Protein AF-A0A7V2T8M8-F1 (afdb_monomer_lite)

Radius of gyration: 15.45 Å; chains: 1; bounding box: 40×19×47 Å

pLDDT: mean 75.74, std 9.33, range [54.0, 88.44]

Foldseek 3Di:
DDPVVVVVLVVVVVVLLVVLVVVLVVLVPDPQSLVVLVVVLVVCVVPQFDQDPPPVDDPVVSVVSSVVSSVSSVVVSVVSNVVSVVVVVD

Structure (mmCIF, N/CA/C/O backbone):
data_AF-A0A7V2T8M8-F1
#
_entry.id   AF-A0A7V2T8M8-F1
#
loop_
_atom_site.group_PDB
_atom_site.id
_atom_site.type_symbol
_atom_site.label_atom_id
_atom_site.label_alt_id
_atom_site.label_comp_id
_atom_site.label_asym_id
_atom_site.label_entity_id
_atom_site.label_seq_id
_atom_site.pdbx_PDB_ins_code
_atom_site.Cartn_x
_atom_site.Cartn_y
_atom_site.Cartn_z
_atom_site.occupancy
_atom_site.B_iso_or_equiv
_atom_site.auth_seq_id
_atom_site.auth_comp_id
_atom_site.auth_asym_id
_atom_site.auth_atom_id
_atom_site.pdbx_PDB_model_num
ATOM 1 N N . MET A 1 1 ? 25.101 -3.769 -13.116 1.00 58.41 1 MET A N 1
ATOM 2 C CA . MET A 1 1 ? 24.292 -2.571 -12.814 1.00 58.41 1 MET A CA 1
ATOM 3 C C . MET A 1 1 ? 25.208 -1.377 -12.674 1.00 58.41 1 MET A C 1
ATOM 5 O O . MET A 1 1 ? 26.187 -1.463 -11.937 1.00 58.41 1 MET A O 1
ATOM 9 N N . GLN A 1 2 ? 24.932 -0.296 -13.398 1.00 72.38 2 GLN A N 1
ATOM 10 C CA . GLN A 1 2 ? 25.687 0.948 -13.248 1.00 72.38 2 GLN A CA 1
ATOM 11 C C . GLN A 1 2 ? 25.234 1.672 -11.969 1.00 72.38 2 GLN A C 1
ATOM 13 O O . GLN A 1 2 ? 24.057 1.679 -11.628 1.00 72.38 2 GLN A O 1
ATOM 18 N N . GLN A 1 3 ? 26.158 2.319 -11.254 1.00 67.94 3 GLN A N 1
ATOM 19 C CA . GLN A 1 3 ? 25.914 2.984 -9.960 1.00 67.94 3 GLN A CA 1
ATOM 20 C C . GLN A 1 3 ? 24.763 4.019 -9.987 1.00 67.94 3 GLN A C 1
ATOM 22 O O . GLN A 1 3 ? 24.124 4.276 -8.968 1.00 67.94 3 GLN A O 1
ATOM 27 N N . ARG A 1 4 ? 24.468 4.588 -11.163 1.00 68.69 4 ARG A N 1
ATOM 28 C CA . ARG A 1 4 ? 23.333 5.494 -11.402 1.00 68.69 4 ARG A CA 1
ATOM 29 C C . ARG A 1 4 ? 21.974 4.804 -11.327 1.00 68.69 4 ARG A C 1
ATOM 31 O O . ARG A 1 4 ? 21.052 5.388 -10.770 1.00 68.69 4 ARG A O 1
ATOM 38 N N . GLU A 1 5 ? 21.862 3.586 -11.853 1.00 67.00 5 GLU A N 1
ATOM 39 C CA . GLU A 1 5 ? 20.626 2.801 -11.777 1.00 67.00 5 GLU A CA 1
ATOM 40 C C . GLU A 1 5 ? 20.308 2.506 -10.314 1.00 67.00 5 GLU A C 1
ATOM 42 O O . GLU A 1 5 ? 19.227 2.826 -9.849 1.00 67.00 5 GLU A O 1
ATOM 47 N N . LEU A 1 6 ? 21.288 2.035 -9.542 1.00 66.50 6 LEU A N 1
ATOM 48 C CA . LEU A 1 6 ? 21.122 1.731 -8.116 1.00 66.50 6 LEU A CA 1
ATOM 49 C C . LEU A 1 6 ? 20.640 2.935 -7.286 1.00 66.50 6 LEU A C 1
ATOM 51 O O . LEU A 1 6 ? 19.749 2.792 -6.451 1.00 66.50 6 LEU A O 1
ATOM 55 N N . MET A 1 7 ? 21.178 4.131 -7.543 1.00 65.81 7 MET A N 1
ATOM 56 C CA . MET A 1 7 ? 20.703 5.362 -6.897 1.00 65.81 7 MET A CA 1
ATOM 57 C C . MET A 1 7 ? 19.280 5.738 -7.314 1.00 65.81 7 MET A C 1
ATOM 59 O O . MET A 1 7 ? 18.507 6.204 -6.480 1.00 65.81 7 MET A O 1
ATOM 63 N N . PHE A 1 8 ? 18.918 5.527 -8.580 1.00 70.38 8 PHE A N 1
ATOM 64 C CA . PHE A 1 8 ? 17.565 5.785 -9.066 1.00 70.38 8 PHE A CA 1
ATOM 65 C C . PHE A 1 8 ? 16.542 4.837 -8.424 1.00 70.38 8 PHE A C 1
ATOM 67 O O . PHE A 1 8 ? 15.508 5.297 -7.941 1.00 70.38 8 PHE A O 1
ATOM 74 N N . LEU A 1 9 ? 16.867 3.544 -8.317 1.00 66.69 9 LEU A N 1
ATOM 75 C CA . LEU A 1 9 ? 16.021 2.550 -7.644 1.00 66.69 9 LEU A CA 1
ATOM 76 C C . LEU A 1 9 ? 15.839 2.887 -6.156 1.00 66.69 9 LEU A C 1
ATOM 78 O O . LEU A 1 9 ? 14.718 2.869 -5.651 1.00 66.69 9 LEU A O 1
ATOM 82 N N . ALA A 1 10 ? 16.916 3.276 -5.465 1.00 59.88 10 ALA A N 1
ATOM 83 C CA . ALA A 1 10 ? 16.848 3.706 -4.068 1.00 59.88 10 ALA A CA 1
ATOM 84 C C . ALA A 1 10 ? 15.990 4.973 -3.888 1.00 59.88 10 ALA A C 1
ATOM 86 O O . ALA A 1 10 ? 15.211 5.074 -2.940 1.00 59.88 10 ALA A O 1
ATOM 87 N N . HIS A 1 11 ? 16.092 5.931 -4.813 1.00 67.25 11 HIS A N 1
ATOM 88 C CA . HIS A 1 11 ? 15.298 7.157 -4.773 1.00 67.25 11 HIS A CA 1
ATOM 89 C C . HIS A 1 11 ? 13.807 6.890 -5.023 1.00 67.25 11 HIS A C 1
ATOM 91 O O . HIS A 1 11 ? 12.964 7.406 -4.290 1.00 67.25 11 HIS A O 1
ATOM 97 N N . LEU A 1 12 ? 13.477 6.034 -5.997 1.00 68.75 12 LEU A N 1
ATOM 98 C CA . LEU A 1 12 ? 12.104 5.586 -6.244 1.00 68.75 12 LEU A CA 1
ATOM 99 C C . LEU A 1 12 ? 11.518 4.846 -5.035 1.00 68.75 12 LEU A C 1
ATOM 101 O O . LEU A 1 12 ? 10.372 5.096 -4.664 1.00 68.75 12 LEU A O 1
ATOM 105 N N . SER A 1 13 ? 12.311 3.989 -4.385 1.00 61.50 13 SER A N 1
ATOM 106 C CA . SER A 1 13 ? 11.908 3.296 -3.157 1.00 61.50 13 SER A CA 1
ATOM 107 C C . SER A 1 13 ? 11.587 4.281 -2.027 1.00 61.50 13 SER A C 1
ATOM 109 O O . SER A 1 13 ? 10.551 4.154 -1.377 1.00 61.50 13 SER A O 1
ATOM 111 N N . ALA A 1 14 ? 12.426 5.301 -1.821 1.00 60.38 14 ALA A N 1
ATOM 112 C CA . ALA A 1 14 ? 12.196 6.321 -0.798 1.00 60.38 14 ALA A CA 1
ATOM 113 C C . ALA A 1 14 ? 10.940 7.164 -1.084 1.00 60.38 14 ALA A C 1
ATOM 115 O O . ALA A 1 14 ? 10.149 7.424 -0.176 1.00 60.38 14 ALA A O 1
ATOM 116 N N . GLN A 1 15 ? 10.713 7.555 -2.343 1.00 71.50 15 GLN A N 1
ATOM 117 C CA . GLN A 1 15 ? 9.508 8.293 -2.737 1.00 71.50 15 GLN A CA 1
ATOM 118 C C . GLN A 1 15 ? 8.232 7.455 -2.559 1.00 71.50 15 GLN A C 1
ATOM 120 O O . GLN A 1 15 ? 7.225 7.970 -2.070 1.00 71.50 15 GLN A O 1
ATOM 125 N N . ARG A 1 16 ? 8.275 6.155 -2.881 1.00 67.06 16 ARG A N 1
ATOM 126 C CA . ARG A 1 16 ? 7.155 5.222 -2.664 1.00 67.06 16 ARG A CA 1
ATOM 127 C C . ARG A 1 16 ? 6.819 5.038 -1.187 1.00 67.06 16 ARG A C 1
ATOM 129 O O . ARG A 1 16 ? 5.639 5.081 -0.834 1.00 67.06 16 ARG A O 1
ATOM 136 N N . ALA A 1 17 ? 7.827 4.912 -0.324 1.00 57.94 17 ALA A N 1
ATOM 137 C CA . ALA A 1 17 ? 7.620 4.841 1.121 1.00 57.94 17 ALA A CA 1
ATOM 138 C C . ALA A 1 17 ? 6.952 6.119 1.657 1.00 57.94 17 ALA A C 1
ATOM 140 O O . ALA A 1 17 ? 6.016 6.044 2.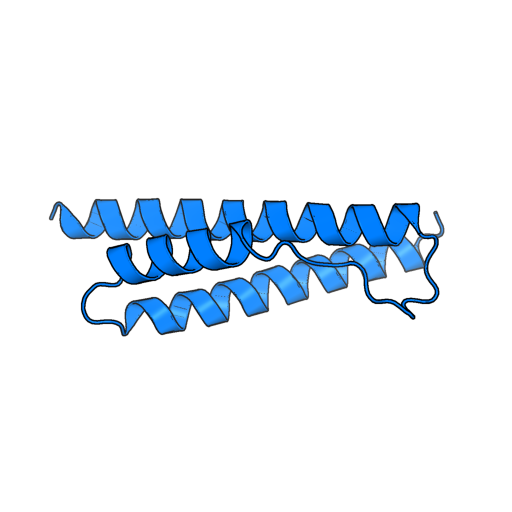450 1.00 57.94 17 ALA A O 1
ATOM 141 N N . ILE A 1 18 ? 7.371 7.297 1.178 1.00 64.31 18 ILE A N 1
ATOM 142 C CA . ILE A 1 18 ? 6.774 8.587 1.559 1.00 64.31 18 ILE A CA 1
ATOM 143 C C . ILE A 1 18 ? 5.308 8.672 1.120 1.00 64.31 18 ILE A C 1
ATOM 145 O O . ILE A 1 18 ? 4.453 9.001 1.940 1.00 64.31 18 ILE A O 1
ATOM 149 N N . LEU A 1 19 ? 4.997 8.353 -0.140 1.00 70.19 19 LEU A N 1
ATOM 150 C CA . LEU A 1 19 ? 3.624 8.409 -0.659 1.00 70.19 19 LEU A CA 1
ATOM 151 C C . LEU A 1 19 ? 2.692 7.435 0.072 1.00 70.19 19 LEU A C 1
ATOM 153 O O . LEU A 1 19 ? 1.579 7.808 0.437 1.0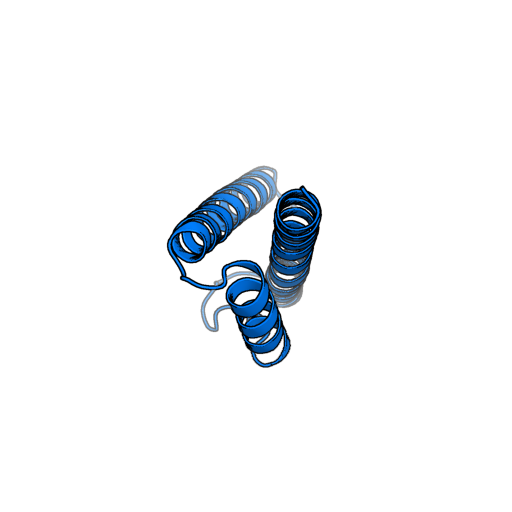0 70.19 19 LEU A O 1
ATOM 157 N N . SER A 1 20 ? 3.167 6.223 0.357 1.00 64.75 20 SER A N 1
ATOM 158 C CA . SER A 1 20 ? 2.404 5.223 1.113 1.00 64.75 20 SER A CA 1
ATOM 159 C C . SER A 1 20 ? 2.151 5.683 2.549 1.00 64.75 20 SER A C 1
ATOM 161 O O . SER A 1 20 ? 1.044 5.552 3.065 1.00 64.75 20 SER A O 1
ATOM 163 N N . ARG A 1 21 ? 3.148 6.307 3.183 1.00 64.12 21 ARG A N 1
ATOM 164 C CA . ARG A 1 21 ? 3.017 6.865 4.534 1.00 64.12 21 ARG A CA 1
ATOM 165 C C . ARG A 1 21 ? 2.060 8.059 4.577 1.00 64.12 21 ARG A C 1
ATOM 167 O O . ARG A 1 21 ? 1.311 8.197 5.536 1.00 64.12 21 ARG A O 1
ATOM 174 N N . LEU A 1 22 ? 2.041 8.890 3.535 1.00 65.88 22 LEU A N 1
ATOM 175 C CA . LEU A 1 22 ? 1.079 9.988 3.394 1.00 65.88 22 LEU A CA 1
ATOM 176 C C . LEU A 1 22 ? -0.353 9.474 3.206 1.00 65.88 22 LEU A C 1
ATOM 178 O O . LEU A 1 22 ? -1.261 9.985 3.857 1.00 65.88 22 LEU A O 1
ATOM 182 N N . LEU A 1 23 ? -0.550 8.436 2.386 1.00 69.00 23 LEU A N 1
ATOM 183 C CA . LEU A 1 23 ? -1.846 7.764 2.251 1.00 69.00 23 LEU A CA 1
ATOM 184 C C . LEU A 1 23 ? -2.308 7.213 3.609 1.00 69.00 23 LEU A C 1
ATOM 186 O O . LEU A 1 23 ? -3.445 7.417 4.018 1.00 69.00 23 LEU A O 1
ATOM 190 N N . VAL A 1 24 ? -1.399 6.602 4.367 1.00 63.22 24 VAL A N 1
ATOM 191 C CA . VAL A 1 24 ? -1.686 6.107 5.717 1.00 63.22 24 VAL A CA 1
ATOM 192 C C . VAL A 1 24 ? -2.141 7.207 6.677 1.00 63.22 24 VAL A C 1
ATOM 194 O O . VAL A 1 24 ? -3.092 7.002 7.428 1.00 63.22 24 VAL A O 1
ATOM 197 N N . LEU A 1 25 ? -1.497 8.378 6.656 1.00 65.12 25 LEU A N 1
ATOM 198 C CA . LEU A 1 25 ? -1.884 9.497 7.521 1.00 65.12 25 LEU A CA 1
ATOM 199 C C . LEU A 1 25 ? -3.320 9.962 7.257 1.00 65.12 25 LEU A C 1
ATOM 201 O O . LEU A 1 25 ? -3.981 10.413 8.189 1.00 65.12 25 LEU A O 1
ATOM 205 N N . THR A 1 26 ? -3.827 9.811 6.029 1.00 67.00 26 THR A N 1
ATOM 206 C CA . THR A 1 26 ? -5.235 10.117 5.740 1.00 67.00 26 THR A CA 1
ATOM 207 C C . THR A 1 26 ? -6.204 9.140 6.411 1.00 67.00 26 THR A C 1
ATOM 209 O O . THR A 1 26 ? -7.280 9.566 6.818 1.00 67.00 26 THR A O 1
ATOM 212 N N . PHE A 1 27 ? -5.805 7.885 6.666 1.00 65.56 27 PHE A N 1
ATOM 213 C CA . PHE A 1 27 ? -6.644 6.924 7.397 1.00 65.56 27 PHE A CA 1
ATOM 214 C C . PHE A 1 27 ? -6.752 7.218 8.889 1.00 65.56 27 PHE A C 1
ATOM 216 O O . PHE A 1 27 ? -7.746 6.847 9.498 1.00 65.56 27 PHE A O 1
ATOM 223 N N . LEU A 1 28 ? -5.783 7.912 9.496 1.00 65.44 28 LEU A N 1
ATOM 224 C CA . LEU A 1 28 ? -5.890 8.321 10.904 1.00 65.44 28 LEU A CA 1
ATOM 225 C C . LEU A 1 28 ? -7.042 9.307 11.152 1.00 65.44 28 LEU A C 1
ATOM 227 O O . LEU A 1 28 ? -7.443 9.487 12.299 1.00 65.44 28 LEU A O 1
ATOM 231 N N . ALA A 1 29 ? -7.553 9.949 10.099 1.00 71.25 29 ALA A N 1
ATOM 232 C CA . ALA A 1 29 ? -8.712 10.830 10.168 1.00 71.25 29 ALA A CA 1
ATOM 233 C C . ALA A 1 29 ? -10.052 10.089 9.985 1.00 71.25 29 ALA A C 1
ATOM 235 O O . ALA A 1 29 ? -11.104 10.709 10.140 1.00 71.25 29 ALA A O 1
ATOM 236 N N . GLU A 1 30 ? -10.030 8.791 9.657 1.00 78.50 30 GLU A N 1
ATOM 237 C CA . GLU A 1 30 ? -11.242 7.989 9.479 1.00 78.50 30 GLU A CA 1
ATOM 238 C C . GLU A 1 30 ? -11.887 7.629 10.830 1.00 78.5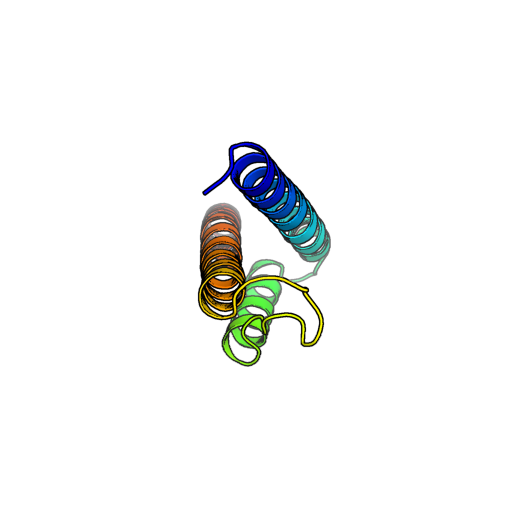0 30 GLU A C 1
ATOM 240 O O . GLU A 1 30 ? -11.179 7.446 11.823 1.00 78.50 30 GLU A O 1
ATOM 245 N N . PRO A 1 31 ? -13.224 7.466 10.888 1.00 81.94 31 PRO A N 1
ATOM 246 C CA . PRO A 1 31 ? -13.928 7.089 12.116 1.00 81.94 31 PRO A CA 1
ATOM 247 C C . PRO A 1 31 ? -13.513 5.717 12.670 1.00 81.94 31 PRO A C 1
ATOM 249 O O . PRO A 1 31 ? -13.493 5.529 13.884 1.00 81.94 31 PRO A O 1
ATOM 252 N N . ASP A 1 32 ? -13.186 4.770 11.785 1.00 87.38 32 ASP A N 1
ATOM 253 C CA . ASP A 1 32 ? -12.607 3.465 12.125 1.00 87.38 32 ASP A CA 1
ATOM 254 C C . ASP A 1 32 ? -11.302 3.267 11.329 1.00 87.38 32 ASP A C 1
ATOM 256 O O . ASP A 1 32 ? -11.298 2.684 10.236 1.00 87.38 32 ASP A O 1
ATOM 260 N N . PRO A 1 33 ? -10.173 3.779 11.850 1.00 84.75 33 PRO A N 1
ATOM 261 C CA . PRO A 1 33 ? -8.902 3.755 11.135 1.00 84.75 33 PRO A CA 1
ATOM 262 C C . PRO A 1 33 ? -8.384 2.323 10.941 1.00 84.75 33 PRO A C 1
ATOM 264 O O . PRO A 1 33 ? -7.722 2.029 9.943 1.00 84.75 33 PRO A O 1
ATOM 267 N N . LEU A 1 34 ? -8.704 1.403 11.860 1.00 86.88 34 LEU A N 1
ATOM 268 C CA . LEU A 1 34 ? -8.280 0.007 11.772 1.00 86.88 34 LEU A CA 1
ATOM 269 C C . LEU A 1 34 ? -9.005 -0.714 10.628 1.00 86.88 34 LEU A C 1
ATOM 271 O O . LEU A 1 34 ? -8.376 -1.426 9.839 1.00 86.88 34 LEU A O 1
ATOM 275 N N . GLN A 1 35 ? -10.320 -0.517 10.510 1.00 87.12 35 GLN A N 1
ATOM 276 C CA . GLN A 1 35 ? -11.093 -1.069 9.401 1.00 87.12 35 GLN A CA 1
ATOM 277 C C . GLN A 1 35 ? -10.675 -0.460 8.057 1.00 87.12 35 GLN A C 1
ATOM 279 O O . GLN A 1 35 ? -10.535 -1.201 7.079 1.00 87.12 35 GLN A O 1
ATOM 284 N N . ALA A 1 36 ? -10.406 0.848 8.011 1.00 85.75 36 ALA A N 1
ATOM 285 C CA . ALA A 1 36 ? -9.927 1.526 6.807 1.00 85.75 36 ALA A CA 1
ATOM 286 C C . ALA A 1 36 ? -8.609 0.919 6.288 1.00 85.75 36 ALA A C 1
ATOM 288 O O . ALA A 1 36 ? -8.509 0.561 5.112 1.00 85.75 36 ALA A O 1
ATOM 289 N N . VAL A 1 37 ? -7.628 0.699 7.172 1.00 86.75 37 VAL A N 1
ATOM 290 C CA . VAL A 1 37 ? -6.340 0.074 6.816 1.00 86.75 37 VAL A CA 1
ATOM 291 C C . VAL A 1 37 ? -6.521 -1.339 6.258 1.00 86.75 37 VAL A C 1
ATOM 293 O O . VAL A 1 37 ? -5.901 -1.690 5.250 1.00 86.75 37 VAL A O 1
ATOM 296 N N . ARG A 1 38 ? -7.397 -2.154 6.859 1.00 87.19 38 ARG A N 1
ATOM 297 C CA . ARG A 1 38 ? -7.681 -3.517 6.372 1.00 87.19 38 ARG A CA 1
ATOM 298 C C . ARG A 1 38 ? -8.303 -3.520 4.981 1.00 87.19 38 ARG A C 1
ATOM 300 O O . ARG A 1 38 ? -7.906 -4.325 4.138 1.00 87.19 38 ARG A O 1
ATOM 307 N N . LEU A 1 39 ? -9.254 -2.620 4.739 1.00 85.94 39 LEU A N 1
ATOM 308 C CA . LEU A 1 39 ? -9.900 -2.475 3.437 1.00 85.94 39 LEU A CA 1
ATOM 309 C C . LEU A 1 39 ? -8.877 -2.092 2.365 1.00 85.94 39 LEU A C 1
ATOM 311 O O . LEU A 1 39 ? -8.821 -2.712 1.305 1.00 85.94 39 LEU A O 1
ATOM 315 N N . VAL A 1 40 ? -8.008 -1.133 2.673 1.00 82.88 40 VAL A N 1
ATOM 316 C CA . VAL A 1 40 ? -6.961 -0.659 1.761 1.00 82.88 40 VAL A CA 1
ATOM 317 C C . VAL A 1 40 ? -5.934 -1.746 1.470 1.00 82.88 40 VAL A C 1
ATOM 319 O O . VAL A 1 40 ? -5.574 -1.940 0.310 1.00 82.88 40 VAL A O 1
ATOM 322 N N . ARG A 1 41 ? -5.515 -2.523 2.478 1.00 85.50 41 ARG A N 1
ATOM 323 C CA . ARG A 1 41 ? -4.658 -3.696 2.246 1.00 85.50 41 ARG A CA 1
ATOM 324 C C . ARG A 1 41 ? -5.312 -4.675 1.273 1.00 85.50 41 ARG A C 1
ATOM 326 O O . ARG A 1 41 ? -4.647 -5.173 0.368 1.00 85.50 41 ARG A O 1
ATOM 333 N N . GLY A 1 42 ? -6.610 -4.932 1.434 1.00 83.44 42 GLY A N 1
ATOM 334 C CA . GLY A 1 42 ? -7.380 -5.748 0.496 1.00 83.44 42 GLY A CA 1
ATOM 335 C C . GLY A 1 42 ? -7.347 -5.196 -0.932 1.00 83.44 42 GLY A C 1
ATOM 336 O O . GLY A 1 42 ? -7.102 -5.952 -1.870 1.00 83.44 42 GLY A O 1
ATOM 337 N N . LEU A 1 43 ? -7.522 -3.880 -1.096 1.00 82.06 43 LEU A N 1
ATOM 338 C CA . LEU A 1 43 ? -7.481 -3.215 -2.403 1.00 82.06 43 LEU A CA 1
ATOM 339 C C . LEU A 1 43 ? -6.113 -3.327 -3.086 1.00 82.06 43 LEU A C 1
ATOM 341 O O . LE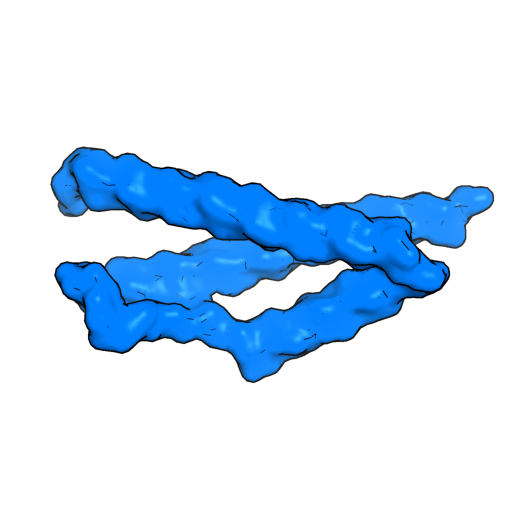U A 1 43 ? -6.075 -3.632 -4.278 1.00 82.06 43 LEU A O 1
ATOM 345 N N . PHE A 1 44 ? -5.013 -3.135 -2.352 1.00 80.38 44 PHE A N 1
ATOM 346 C CA . PHE A 1 44 ? -3.659 -3.294 -2.899 1.00 80.38 44 PHE A CA 1
ATOM 347 C C . PHE A 1 44 ? -3.361 -4.741 -3.289 1.00 80.38 44 PHE A C 1
ATOM 349 O O . PHE A 1 44 ? -2.839 -4.987 -4.368 1.00 80.38 44 PHE A O 1
ATOM 356 N N . ARG A 1 45 ? -3.765 -5.721 -2.472 1.00 83.31 45 ARG A N 1
ATOM 357 C CA . ARG A 1 45 ? -3.593 -7.144 -2.817 1.00 83.31 45 ARG A CA 1
ATOM 358 C C . ARG A 1 45 ? -4.398 -7.558 -4.046 1.00 83.31 45 ARG A C 1
ATOM 360 O O . ARG A 1 45 ? -3.948 -8.405 -4.809 1.00 83.31 45 ARG A O 1
ATOM 367 N N . ALA A 1 46 ? -5.585 -6.981 -4.233 1.00 81.94 46 ALA A N 1
ATOM 368 C CA . ALA A 1 46 ? -6.408 -7.22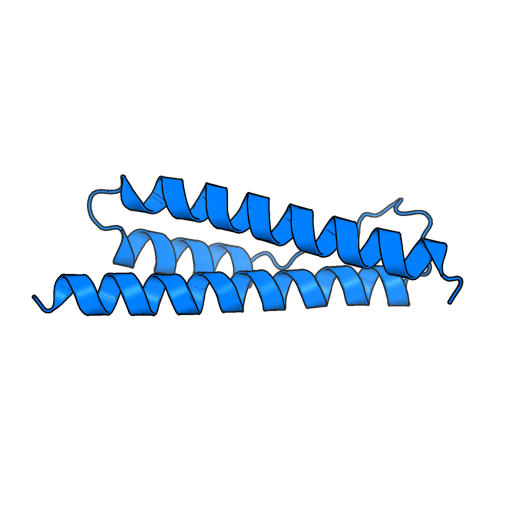7 -5.414 1.00 81.94 46 ALA A CA 1
ATOM 369 C C . ALA A 1 46 ? -5.860 -6.542 -6.677 1.00 81.94 46 ALA A C 1
ATOM 371 O O . ALA A 1 46 ? -6.156 -6.985 -7.784 1.00 81.94 46 ALA A O 1
ATOM 372 N N . ASN A 1 47 ? -5.074 -5.475 -6.516 1.00 80.19 47 ASN A N 1
ATOM 373 C CA . ASN A 1 47 ? -4.524 -4.671 -7.603 1.00 80.19 47 ASN A CA 1
ATOM 374 C C . ASN A 1 47 ? -3.019 -4.455 -7.374 1.00 80.19 47 ASN A C 1
ATOM 376 O O . ASN A 1 47 ? -2.613 -3.334 -7.049 1.00 80.19 47 ASN A O 1
ATOM 380 N N . PRO A 1 48 ? -2.200 -5.516 -7.504 1.00 79.12 48 PRO A N 1
ATOM 381 C CA . PRO A 1 48 ? -0.760 -5.408 -7.313 1.00 79.12 48 PRO A CA 1
ATOM 382 C C . PRO A 1 48 ? -0.165 -4.417 -8.310 1.00 79.12 48 PRO A C 1
ATOM 384 O O . PRO A 1 48 ? -0.660 -4.261 -9.437 1.00 79.12 48 PRO A O 1
ATOM 387 N N . VAL A 1 49 ? 0.906 -3.749 -7.895 1.00 80.25 49 VAL A N 1
ATOM 388 C CA . VAL A 1 49 ? 1.596 -2.760 -8.713 1.00 80.25 49 VAL A CA 1
ATOM 389 C C . VAL A 1 49 ? 2.040 -3.404 -10.019 1.00 80.25 49 VAL A C 1
ATOM 391 O O . VAL A 1 49 ? 2.685 -4.446 -10.042 1.00 80.25 49 VAL A O 1
ATOM 394 N N . GLN A 1 50 ? 1.694 -2.759 -11.129 1.00 75.25 50 GLN A N 1
ATOM 395 C CA . GLN A 1 50 ? 2.126 -3.198 -12.447 1.00 75.25 50 GLN A CA 1
ATOM 396 C C . GLN A 1 50 ? 3.376 -2.422 -12.875 1.00 75.25 50 GLN A C 1
ATOM 398 O O . GLN A 1 50 ? 3.474 -1.216 -12.602 1.00 75.25 50 GLN A O 1
ATOM 403 N N . PRO A 1 51 ? 4.333 -3.076 -13.552 1.00 73.25 51 PRO A N 1
ATOM 404 C CA . PRO A 1 51 ? 5.441 -2.379 -14.188 1.00 73.25 51 PRO A CA 1
ATOM 405 C C . PRO A 1 51 ? 4.903 -1.350 -15.204 1.00 73.25 51 PRO A C 1
ATOM 407 O O . PRO A 1 51 ? 3.936 -1.636 -15.917 1.00 73.25 51 PRO A O 1
ATOM 410 N N . PRO A 1 52 ? 5.494 -0.143 -15.300 1.00 65.88 52 PRO A N 1
ATOM 411 C CA . PRO A 1 52 ? 5.061 0.833 -16.289 1.00 65.88 52 PRO A CA 1
ATOM 412 C C . PRO A 1 52 ? 5.334 0.311 -17.710 1.00 65.88 52 PRO A C 1
ATOM 414 O O . PRO A 1 52 ? 6.455 -0.129 -17.974 1.00 65.88 52 PRO A O 1
ATOM 417 N N . PRO A 1 53 ? 4.367 0.412 -18.643 1.00 57.78 53 PRO A N 1
ATOM 418 C CA . PRO A 1 53 ? 4.495 -0.156 -19.989 1.00 57.78 53 PRO A CA 1
ATOM 419 C C . PRO A 1 53 ? 5.624 0.465 -20.830 1.00 57.78 53 PRO A C 1
ATOM 421 O O . PRO A 1 53 ? 6.120 -0.178 -21.748 1.00 57.78 53 PRO A O 1
ATOM 424 N N . GLU A 1 54 ? 6.065 1.684 -20.502 1.00 66.50 54 GLU A N 1
ATOM 425 C CA . GLU A 1 54 ? 7.131 2.410 -21.212 1.00 66.50 54 GLU A CA 1
ATOM 426 C C . GLU A 1 54 ? 8.233 2.897 -20.258 1.00 66.50 54 GLU A C 1
ATOM 428 O O . GLU A 1 54 ? 8.705 4.029 -20.334 1.00 66.50 54 GLU A O 1
ATOM 433 N N . SER A 1 55 ? 8.650 2.054 -19.312 1.00 63.53 55 SER A N 1
ATOM 434 C CA . SER A 1 55 ? 9.687 2.435 -18.344 1.00 63.53 55 SER A CA 1
ATOM 435 C C . SER A 1 55 ? 11.070 2.663 -18.975 1.00 63.53 55 SER A C 1
ATOM 437 O O . SER A 1 55 ? 11.918 3.317 -18.369 1.00 63.53 55 SER A O 1
ATOM 439 N N . GLY A 1 56 ? 11.319 2.109 -20.170 1.00 68.50 56 GLY A N 1
ATOM 440 C CA . GLY A 1 56 ? 12.645 2.085 -20.801 1.00 68.50 56 GLY A CA 1
ATOM 441 C C . GLY A 1 56 ? 13.669 1.226 -20.044 1.00 68.50 56 GLY A C 1
ATOM 442 O O . GLY A 1 56 ? 14.845 1.223 -20.405 1.00 68.50 56 GLY A O 1
ATOM 443 N N . LEU A 1 57 ? 13.232 0.517 -18.997 1.00 70.56 57 LEU A N 1
ATOM 444 C CA . LEU A 1 57 ? 14.035 -0.407 -18.207 1.00 70.56 57 LEU A CA 1
ATOM 445 C C . LEU A 1 57 ? 13.961 -1.815 -18.797 1.00 70.56 57 LEU A C 1
ATOM 447 O O . LEU A 1 57 ? 13.003 -2.174 -19.483 1.00 70.56 57 LEU A O 1
ATOM 451 N N . ASP A 1 58 ? 14.964 -2.629 -18.475 1.00 81.62 58 ASP A N 1
ATOM 452 C CA . ASP A 1 58 ? 14.885 -4.070 -18.695 1.00 81.62 58 ASP A CA 1
ATOM 453 C C . ASP A 1 58 ? 13.632 -4.647 -17.994 1.00 81.62 58 ASP A C 1
ATOM 455 O O . ASP A 1 58 ? 13.372 -4.285 -16.838 1.00 81.62 58 ASP A O 1
ATOM 459 N N . PRO A 1 59 ? 12.853 -5.532 -18.651 1.00 81.88 59 PRO A N 1
ATOM 460 C CA . PRO A 1 59 ? 11.620 -6.075 -18.085 1.00 81.88 59 PRO A CA 1
ATOM 461 C C . PRO A 1 59 ? 11.801 -6.710 -16.705 1.00 81.88 59 PRO A C 1
ATOM 463 O O . PRO A 1 59 ? 11.006 -6.439 -15.811 1.00 81.88 59 PRO A O 1
ATOM 466 N N . ALA A 1 60 ? 12.884 -7.463 -16.480 1.00 82.44 60 ALA A N 1
ATOM 467 C CA . ALA A 1 60 ? 13.116 -8.118 -15.193 1.00 82.44 60 ALA A CA 1
ATOM 468 C C . ALA A 1 60 ? 13.400 -7.102 -14.076 1.00 82.44 60 ALA A C 1
ATOM 470 O O . ALA A 1 60 ? 13.006 -7.305 -12.928 1.00 82.44 60 ALA A O 1
ATOM 471 N N . VAL A 1 61 ? 14.054 -5.983 -14.405 1.00 78.25 61 VAL A N 1
ATOM 472 C CA . VAL A 1 61 ? 14.257 -4.874 -13.461 1.00 78.25 61 VAL A CA 1
ATOM 473 C C . VAL A 1 61 ? 12.933 -4.172 -13.163 1.00 78.25 61 VAL A C 1
ATOM 475 O O . VAL A 1 61 ? 12.666 -3.831 -12.013 1.00 78.25 61 VAL A O 1
ATOM 478 N N . SER A 1 62 ? 12.092 -3.970 -14.176 1.00 77.94 62 SER A N 1
ATOM 479 C CA . SER A 1 62 ? 10.780 -3.342 -14.008 1.00 77.94 62 SER A CA 1
ATOM 480 C C . SER A 1 62 ? 9.844 -4.193 -13.141 1.00 77.94 62 SER A C 1
ATOM 482 O O . SER A 1 62 ? 9.188 -3.654 -12.247 1.00 77.94 62 SER A O 1
ATOM 484 N N . ASP A 1 63 ? 9.835 -5.509 -13.352 1.00 81.94 63 ASP A N 1
ATOM 485 C CA . ASP A 1 63 ? 9.069 -6.471 -12.553 1.00 81.94 63 ASP A CA 1
ATOM 486 C C . ASP A 1 63 ? 9.566 -6.522 -11.105 1.00 81.94 63 ASP A C 1
ATOM 488 O O . ASP A 1 63 ? 8.766 -6.456 -10.172 1.00 81.94 63 ASP A O 1
ATOM 492 N N . LEU A 1 64 ? 10.888 -6.549 -10.901 1.00 82.06 64 LEU A N 1
ATOM 493 C CA . LEU A 1 64 ? 11.487 -6.504 -9.565 1.00 82.06 64 LEU A CA 1
ATOM 494 C C . LEU A 1 64 ? 11.078 -5.234 -8.805 1.00 82.06 64 LEU A C 1
ATOM 496 O O . LEU A 1 64 ? 10.766 -5.279 -7.619 1.00 82.06 64 LEU A O 1
ATOM 500 N N . LEU A 1 65 ? 11.052 -4.080 -9.473 1.00 75.81 65 LEU A N 1
ATOM 501 C CA . LEU A 1 65 ? 10.627 -2.833 -8.834 1.00 75.81 65 LEU A CA 1
ATOM 502 C C . LEU A 1 65 ? 9.141 -2.815 -8.495 1.00 75.81 65 LEU A C 1
ATOM 504 O O . LEU A 1 65 ? 8.750 -2.164 -7.521 1.00 75.81 65 LEU A O 1
ATOM 508 N N . ALA A 1 66 ? 8.311 -3.465 -9.307 1.00 80.44 66 ALA A N 1
ATOM 509 C CA . ALA A 1 66 ? 6.899 -3.634 -9.010 1.00 80.44 66 ALA A CA 1
ATOM 510 C C . ALA A 1 66 ? 6.722 -4.514 -7.761 1.00 80.44 66 ALA A C 1
ATOM 512 O O . ALA A 1 66 ? 6.109 -4.060 -6.795 1.00 80.44 66 ALA A O 1
ATOM 513 N N . SER A 1 67 ? 7.382 -5.677 -7.708 1.00 83.75 67 SER A N 1
ATOM 514 C CA . SER A 1 67 ? 7.286 -6.597 -6.566 1.00 83.75 67 SER A CA 1
ATOM 515 C C . SER A 1 67 ? 7.806 -5.983 -5.265 1.00 83.75 67 SER A C 1
ATOM 517 O O . SER A 1 67 ? 7.129 -6.043 -4.242 1.00 83.75 67 SER A O 1
ATOM 519 N N . MET A 1 68 ? 8.956 -5.299 -5.303 1.00 81.25 68 MET A N 1
ATOM 520 C CA . MET A 1 68 ? 9.502 -4.593 -4.135 1.00 81.25 68 MET A CA 1
ATOM 521 C C . MET A 1 68 ? 8.547 -3.519 -3.602 1.00 81.25 68 MET A C 1
ATOM 523 O O . MET A 1 68 ? 8.598 -3.158 -2.429 1.00 81.25 68 MET A O 1
ATOM 527 N N . THR A 1 69 ? 7.680 -2.979 -4.458 1.00 76.50 69 THR A N 1
ATOM 528 C CA . THR A 1 69 ? 6.699 -1.976 -4.035 1.00 76.50 69 THR A CA 1
ATOM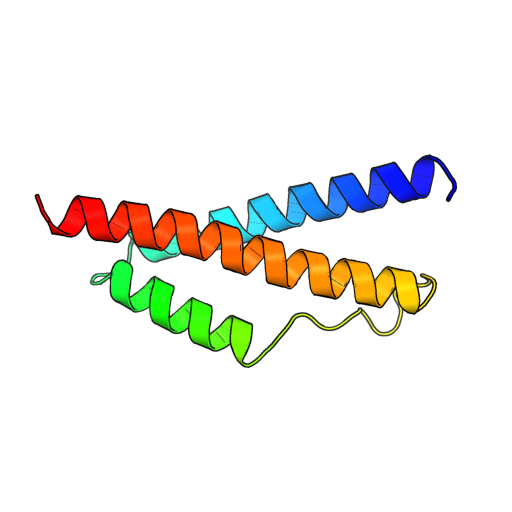 529 C C . THR A 1 69 ? 5.521 -2.605 -3.336 1.00 76.50 69 THR A C 1
ATOM 531 O O . THR A 1 69 ? 5.098 -2.082 -2.309 1.00 76.50 69 THR A O 1
ATOM 534 N N . ASP A 1 70 ? 5.011 -3.713 -3.865 1.00 82.56 70 ASP A N 1
ATOM 535 C CA . ASP A 1 70 ? 3.953 -4.466 -3.200 1.00 82.56 70 ASP A CA 1
ATOM 536 C C . ASP A 1 70 ? 4.415 -4.936 -1.810 1.00 82.56 70 ASP A C 1
ATOM 538 O O . ASP A 1 70 ? 3.684 -4.774 -0.831 1.00 82.56 70 ASP A O 1
ATOM 542 N N . GLU A 1 71 ? 5.658 -5.420 -1.696 1.00 84.31 71 GLU A N 1
ATOM 543 C CA . GLU A 1 71 ? 6.276 -5.807 -0.419 1.00 84.31 71 GLU A CA 1
ATOM 544 C C . GLU A 1 71 ? 6.378 -4.634 0.567 1.00 84.31 71 GLU A C 1
ATOM 546 O O . GLU A 1 71 ? 6.008 -4.761 1.736 1.00 84.31 71 GLU A O 1
ATOM 551 N N . GLU A 1 72 ? 6.844 -3.472 0.105 1.00 81.19 72 GLU A N 1
ATOM 552 C CA . GLU A 1 72 ? 6.987 -2.283 0.948 1.00 81.19 72 GLU A CA 1
ATOM 553 C C . GLU A 1 72 ? 5.627 -1.734 1.413 1.00 81.19 72 GLU A C 1
ATOM 555 O O . GLU A 1 72 ? 5.483 -1.327 2.569 1.00 81.19 72 GLU A O 1
ATOM 560 N N . ILE A 1 73 ? 4.608 -1.761 0.547 1.00 79.69 73 ILE A N 1
ATOM 561 C CA . ILE A 1 73 ? 3.235 -1.382 0.907 1.00 79.69 73 ILE A CA 1
ATOM 562 C C . ILE A 1 73 ? 2.689 -2.328 1.985 1.00 79.69 73 ILE A C 1
ATOM 564 O O . ILE A 1 73 ? 2.163 -1.854 2.996 1.00 79.69 73 ILE A O 1
ATOM 568 N N . ASP A 1 74 ? 2.826 -3.648 1.817 1.00 85.31 74 ASP A N 1
ATOM 569 C CA . ASP A 1 74 ? 2.328 -4.627 2.796 1.00 85.31 74 ASP A CA 1
ATOM 570 C C . ASP A 1 74 ? 3.064 -4.495 4.143 1.00 85.31 74 ASP A C 1
ATOM 572 O O . ASP A 1 74 ? 2.422 -4.533 5.200 1.00 85.31 74 ASP A O 1
ATOM 576 N N . ARG A 1 75 ? 4.380 -4.221 4.126 1.00 86.62 75 ARG A N 1
ATOM 577 C CA . ARG A 1 75 ? 5.176 -3.924 5.330 1.00 86.62 75 ARG A CA 1
ATOM 578 C C . ARG A 1 75 ? 4.643 -2.699 6.075 1.00 86.62 75 ARG A C 1
ATOM 580 O O . ARG A 1 75 ? 4.350 -2.793 7.267 1.00 86.62 75 ARG A O 1
ATOM 587 N N . ILE A 1 76 ? 4.470 -1.567 5.387 1.00 83.00 76 ILE A N 1
ATOM 588 C CA . ILE A 1 76 ? 3.964 -0.325 5.997 1.00 83.00 76 ILE A CA 1
ATOM 589 C C . ILE A 1 76 ? 2.558 -0.540 6.570 1.00 83.00 76 ILE A C 1
ATOM 591 O O . ILE A 1 76 ? 2.294 -0.174 7.714 1.00 83.00 76 ILE A O 1
ATOM 595 N N . LEU A 1 77 ? 1.652 -1.163 5.811 1.00 84.25 77 LEU A N 1
ATOM 596 C CA . LEU A 1 77 ? 0.291 -1.423 6.284 1.00 84.25 77 LEU A CA 1
ATOM 597 C C . LEU A 1 77 ? 0.273 -2.368 7.490 1.00 84.25 77 LEU A C 1
ATOM 599 O O . LEU A 1 77 ? -0.637 -2.274 8.312 1.00 84.25 77 LEU A O 1
ATOM 603 N N . THR A 1 78 ? 1.229 -3.292 7.600 1.00 88.44 78 THR A N 1
ATOM 604 C CA . THR A 1 78 ? 1.380 -4.184 8.763 1.00 88.44 78 THR A CA 1
ATOM 605 C C . THR A 1 78 ? 1.779 -3.411 10.015 1.00 88.44 78 THR A C 1
ATOM 607 O O . THR A 1 78 ? 1.151 -3.579 11.059 1.00 88.44 78 THR A O 1
ATOM 610 N N . GLU A 1 79 ? 2.770 -2.525 9.908 1.00 86.88 79 GLU A N 1
ATOM 611 C CA . GLU A 1 79 ? 3.218 -1.676 11.021 1.00 86.88 79 GLU A CA 1
ATOM 612 C C . GLU A 1 79 ? 2.089 -0.773 11.533 1.00 86.88 79 GLU A C 1
ATOM 614 O O . GLU A 1 79 ? 1.857 -0.673 12.737 1.00 86.88 79 GLU A O 1
ATOM 619 N N . VAL A 1 80 ? 1.335 -0.175 10.612 1.00 83.56 80 VAL A N 1
ATOM 620 C CA . VAL A 1 80 ? 0.213 0.714 10.935 1.00 83.56 80 VAL A CA 1
ATOM 621 C C . VAL A 1 80 ? -0.935 -0.045 11.587 1.00 83.56 80 VAL A C 1
ATOM 623 O O . VAL A 1 80 ? -1.483 0.419 12.585 1.00 83.56 80 VAL A O 1
ATOM 626 N N . GLU A 1 81 ? -1.315 -1.208 11.048 1.00 86.88 81 GLU A N 1
ATOM 627 C CA . GLU A 1 81 ? -2.376 -2.020 11.650 1.00 86.88 81 GLU A CA 1
ATOM 628 C C . GLU A 1 81 ? -2.009 -2.426 13.081 1.00 86.88 81 GLU A C 1
ATOM 630 O O . GLU A 1 81 ? -2.855 -2.341 13.971 1.00 86.88 81 GLU A O 1
ATOM 635 N N . ALA A 1 82 ? -0.751 -2.815 13.318 1.00 88.19 82 ALA A N 1
ATOM 636 C CA . ALA A 1 82 ? -0.269 -3.159 14.651 1.00 88.19 82 ALA A CA 1
ATOM 637 C C . ALA A 1 82 ? -0.349 -1.965 15.618 1.00 88.19 82 ALA A C 1
ATOM 639 O O . ALA A 1 82 ? -0.811 -2.121 16.749 1.00 88.19 82 ALA A O 1
ATOM 640 N N . GLU A 1 83 ? 0.045 -0.767 15.175 1.00 87.25 83 GLU A N 1
ATOM 641 C CA . GLU A 1 83 ? -0.031 0.448 15.993 1.00 87.25 83 GLU A CA 1
ATOM 642 C C . GLU A 1 83 ? -1.481 0.843 16.316 1.00 87.25 83 GLU A C 1
ATOM 644 O O . GLU A 1 83 ? -1.800 1.171 17.461 1.00 87.25 83 GLU A O 1
ATOM 649 N N . LEU A 1 84 ? -2.381 0.780 15.333 1.00 85.50 84 LEU A N 1
ATOM 650 C CA . LEU A 1 84 ? -3.802 1.072 15.528 1.00 85.50 84 LEU A CA 1
ATOM 651 C C . LEU A 1 84 ? -4.476 0.055 16.450 1.00 85.50 84 LEU A C 1
ATOM 653 O O . LEU A 1 84 ? -5.226 0.444 17.345 1.00 85.50 84 LEU A O 1
ATOM 657 N N . ALA A 1 85 ? -4.184 -1.235 16.272 1.00 87.06 85 ALA A N 1
ATOM 658 C CA . ALA A 1 85 ? -4.706 -2.292 17.129 1.00 87.06 85 ALA A CA 1
ATOM 659 C C . ALA A 1 85 ? -4.254 -2.112 18.587 1.00 87.06 85 ALA A C 1
ATOM 661 O O . ALA A 1 85 ? -5.070 -2.256 19.493 1.00 87.06 85 ALA A O 1
ATOM 662 N N . ALA A 1 86 ? -2.992 -1.727 18.813 1.00 87.75 86 ALA A N 1
ATOM 663 C CA . ALA A 1 86 ? -2.471 -1.450 20.152 1.00 87.75 86 ALA A CA 1
ATOM 664 C C . ALA A 1 86 ? -3.168 -0.257 20.831 1.00 87.75 86 ALA A C 1
ATOM 666 O O . ALA A 1 86 ? -3.391 -0.276 22.041 1.00 87.75 86 ALA A O 1
ATOM 667 N N . ARG A 1 87 ? -3.543 0.774 20.062 1.00 82.31 87 ARG A N 1
ATOM 668 C CA . ARG A 1 87 ? -4.275 1.946 20.573 1.00 82.31 87 ARG A CA 1
ATOM 669 C C . ARG A 1 87 ? -5.742 1.647 20.888 1.00 82.31 87 ARG A C 1
ATOM 671 O O . ARG A 1 87 ? -6.282 2.263 21.793 1.00 82.31 87 ARG A O 1
ATOM 678 N N . ALA A 1 88 ? -6.374 0.718 20.171 1.00 75.00 88 ALA A N 1
ATOM 679 C CA . ALA A 1 88 ? -7.772 0.336 20.393 1.00 75.00 88 ALA A CA 1
ATOM 680 C C . ALA A 1 88 ? -7.989 -0.514 21.663 1.00 75.00 88 ALA A C 1
ATOM 682 O O . ALA A 1 88 ? -9.122 -0.678 22.108 1.00 75.00 88 ALA A O 1
ATOM 683 N N . THR A 1 89 ? -6.919 -1.079 22.230 1.00 66.19 89 THR A N 1
ATOM 684 C CA . THR A 1 89 ? -6.948 -1.886 23.463 1.00 66.19 89 THR A CA 1
ATOM 685 C C . THR A 1 89 ? -6.727 -1.093 24.758 1.00 66.19 89 THR A C 1
ATOM 687 O O . THR A 1 89 ? -6.711 -1.702 25.828 1.00 66.19 89 THR A O 1
ATOM 690 N N . VAL A 1 90 ? -6.542 0.230 24.675 1.00 54.00 90 VAL A N 1
ATOM 691 C CA . VAL A 1 90 ? -6.360 1.154 25.815 1.00 54.00 90 VAL A CA 1
ATOM 692 C C . VAL A 1 90 ? -7.630 1.969 26.021 1.00 54.00 90 VAL A C 1
ATOM 694 O O . VAL A 1 90 ? -8.019 2.138 27.197 1.00 54.00 90 VAL A O 1
#

Sequence (90 aa):
MQQRELMFLAHLSAQRAILSRLLVLTFLAEPDPLQAVRLVRGLFRANPVQPPPESGLDPAVSDLLASMTDEEIDRILTEVEAELAARATV

Secondary structure (DSSP, 8-state):
--HHHHHHHHHHHHHHHHHHHHHHHHHTTSSSHHHHHHHHHHHHHHSPPPPPTT--S-HHHHHHHHHHHHHHHHHHHHHHHHHHHHHHT-